Protein AF-A0A2N2CJH0-F1 (afdb_monomer_lite)

Radius of gyration: 16.58 Å; chains: 1; bounding box: 39×33×39 Å

Sequence (88 aa):
KAEPLNRAEDEIAGYREVLNIIHESYDYIRLNSNIILQLHRDLYSYHPTSNGGKYKNQDNVIEEIDTQGIRSIRFKPLSAFETFRDVS

Secondary structure (DSSP, 8-state):
-PPP-SHHHHHHHHHHHHHHHHHHHGGG----HHHHHHHHHHHTTTSSSTTTTS--SS---EEEE-TT--EEEEE-PPPHHHHHHHH-

Foldseek 3Di:
DDQADDPVSLQVVLVVVLVCCCVVQVVPDDDALQSVQVSQQSSCVSPPDRCGSDQDPAWDFDWDQDPVRDIDTPDGDDGSVVVVVVRD

pLDDT: mean 88.73, std 8.39, range [57.69, 97.25]

Structure (mmCIF, N/CA/C/O backbone):
dat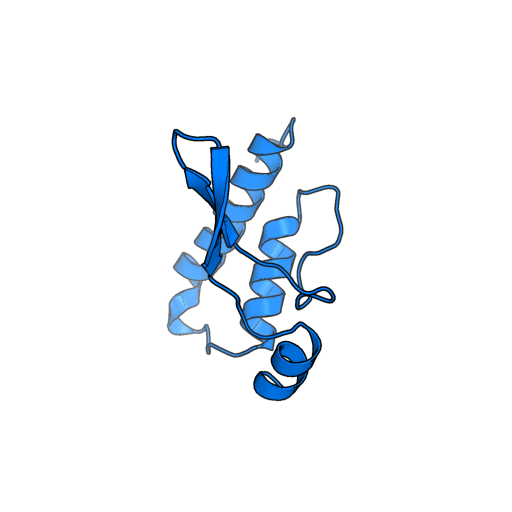a_AF-A0A2N2CJH0-F1
#
_entry.id   AF-A0A2N2CJH0-F1
#
loop_
_atom_site.group_PDB
_atom_site.id
_atom_site.type_symbol
_atom_site.label_atom_id
_atom_site.label_alt_id
_atom_site.label_comp_id
_atom_site.label_asym_id
_atom_site.label_entity_id
_atom_site.label_seq_id
_atom_site.pdbx_PDB_ins_code
_atom_site.Cartn_x
_atom_site.Cartn_y
_atom_site.Cartn_z
_atom_site.occupancy
_atom_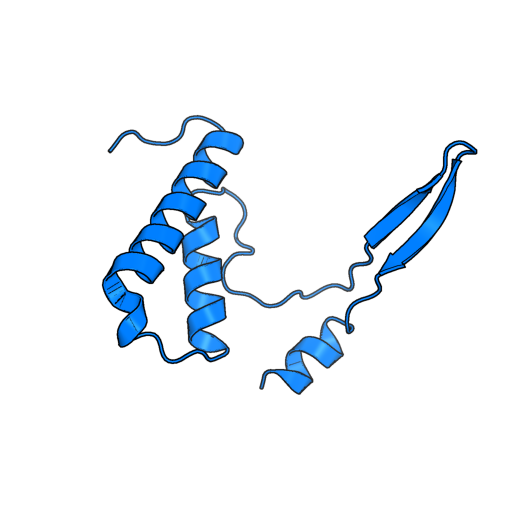site.B_iso_or_equiv
_atom_site.auth_seq_id
_atom_site.auth_comp_id
_atom_site.auth_asym_id
_atom_site.auth_atom_id
_atom_site.pdbx_PDB_model_num
ATOM 1 N N . LYS A 1 1 ? -1.163 17.286 -18.137 1.00 57.69 1 LYS A N 1
ATOM 2 C CA . LYS A 1 1 ? -1.569 16.668 -16.847 1.00 57.69 1 LYS A CA 1
ATOM 3 C C . LYS A 1 1 ? -2.094 17.809 -15.973 1.00 57.69 1 LYS A C 1
ATOM 5 O O . LYS A 1 1 ? -1.433 18.835 -15.963 1.00 57.69 1 LYS A O 1
ATOM 10 N N . ALA A 1 2 ? -3.271 17.680 -15.357 1.00 69.25 2 ALA A N 1
ATOM 11 C CA . ALA A 1 2 ? -3.741 18.628 -14.339 1.00 69.25 2 ALA A CA 1
ATOM 12 C C . ALA A 1 2 ? -3.193 18.194 -12.970 1.00 69.25 2 ALA A C 1
ATOM 14 O O . ALA A 1 2 ? -3.070 16.986 -12.742 1.00 69.25 2 ALA A O 1
ATOM 15 N N . GLU A 1 3 ? -2.821 19.147 -12.118 1.00 72.00 3 GLU A N 1
ATOM 16 C CA . GLU A 1 3 ? -2.407 18.869 -10.738 1.00 72.00 3 GLU A CA 1
ATOM 17 C C . GLU A 1 3 ? -3.643 18.662 -9.845 1.00 72.00 3 GLU A C 1
ATOM 19 O O . GLU A 1 3 ? -4.636 19.367 -10.041 1.00 72.00 3 GLU A O 1
ATOM 24 N N . PRO A 1 4 ? -3.617 17.690 -8.916 1.00 76.31 4 PRO A N 1
ATOM 25 C CA . PRO A 1 4 ? -4.733 17.433 -8.010 1.00 76.31 4 PRO A CA 1
ATOM 26 C C . PRO A 1 4 ? -4.939 18.579 -7.004 1.00 76.31 4 PRO A C 1
ATOM 28 O O . PRO A 1 4 ? -3.985 19.175 -6.508 1.00 76.31 4 PRO A O 1
ATOM 31 N N . LEU A 1 5 ? -6.203 18.910 -6.726 1.00 79.19 5 LEU A N 1
ATOM 32 C CA . LEU A 1 5 ? -6.616 20.076 -5.931 1.00 79.19 5 LEU A CA 1
ATOM 33 C C . LEU A 1 5 ? -7.067 19.718 -4.507 1.00 79.19 5 LEU A C 1
ATOM 35 O O . LEU A 1 5 ? -7.246 20.601 -3.667 1.00 79.19 5 LEU A O 1
ATOM 39 N N . ASN A 1 6 ? -7.314 18.436 -4.234 1.00 83.62 6 ASN A N 1
ATOM 40 C CA . ASN A 1 6 ? -7.780 17.943 -2.942 1.00 83.62 6 ASN A CA 1
ATOM 41 C C . ASN A 1 6 ? -7.327 16.494 -2.707 1.00 83.62 6 ASN A C 1
ATOM 43 O O . ASN A 1 6 ? -6.938 15.796 -3.636 1.00 83.62 6 ASN A O 1
ATOM 47 N N . ARG A 1 7 ? -7.464 16.015 -1.464 1.00 82.88 7 ARG A N 1
ATOM 48 C CA . ARG A 1 7 ? -7.029 14.667 -1.062 1.00 82.88 7 ARG A CA 1
ATOM 49 C C . ARG A 1 7 ? -7.613 13.543 -1.930 1.00 82.88 7 ARG A C 1
ATOM 51 O O . ARG A 1 7 ? -6.924 12.562 -2.183 1.00 82.88 7 ARG A O 1
ATOM 58 N N . ALA A 1 8 ? -8.873 13.657 -2.354 1.00 86.94 8 ALA A N 1
ATOM 59 C CA . ALA A 1 8 ? -9.489 12.639 -3.202 1.00 86.94 8 ALA A CA 1
ATOM 60 C C . ALA A 1 8 ? -8.871 12.648 -4.609 1.00 86.94 8 ALA A C 1
ATOM 62 O O . ALA A 1 8 ? -8.625 11.594 -5.187 1.00 86.94 8 ALA A O 1
ATOM 63 N N . GLU A 1 9 ? -8.566 13.830 -5.144 1.00 88.44 9 GLU A N 1
ATOM 64 C CA . GLU A 1 9 ? -7.838 13.965 -6.405 1.00 88.44 9 GLU A CA 1
ATOM 65 C C . GLU A 1 9 ? -6.384 13.482 -6.298 1.00 88.44 9 GLU A C 1
ATOM 67 O O . GLU A 1 9 ? -5.912 12.839 -7.235 1.00 88.44 9 GLU A O 1
ATOM 72 N N . ASP A 1 10 ? -5.700 13.709 -5.169 1.00 88.56 10 ASP A N 1
ATOM 73 C CA . ASP A 1 10 ? -4.352 13.174 -4.906 1.00 88.56 10 ASP A CA 1
ATOM 74 C C . ASP A 1 10 ? -4.359 11.643 -4.956 1.00 88.56 10 ASP A C 1
ATOM 76 O O . ASP A 1 10 ? -3.514 11.018 -5.601 1.00 88.56 10 ASP A O 1
ATOM 80 N N . GLU A 1 11 ? -5.352 11.040 -4.299 1.00 87.94 11 GLU A N 1
ATOM 81 C CA . GLU A 1 11 ? -5.551 9.597 -4.272 1.00 87.94 11 GLU A CA 1
ATOM 82 C C . GLU A 1 11 ? -5.805 9.058 -5.689 1.00 87.94 11 GLU A C 1
ATOM 84 O O . GLU A 1 11 ? -5.095 8.161 -6.146 1.00 87.94 11 GLU A O 1
ATOM 89 N N . ILE A 1 12 ? -6.737 9.657 -6.438 1.00 91.69 12 ILE A N 1
ATOM 90 C CA . ILE A 1 12 ? -7.023 9.272 -7.830 1.00 91.69 12 ILE A CA 1
ATOM 91 C C . ILE A 1 12 ? -5.775 9.410 -8.716 1.00 91.69 12 ILE A C 1
ATOM 93 O O . ILE A 1 12 ? -5.504 8.535 -9.545 1.00 91.69 12 ILE A O 1
ATOM 97 N N . ALA A 1 13 ? -5.003 10.489 -8.557 1.00 92.25 13 ALA A N 1
ATOM 98 C CA . ALA A 1 13 ? -3.790 10.725 -9.331 1.00 92.25 13 ALA A CA 1
ATOM 99 C C . ALA A 1 13 ? -2.724 9.653 -9.064 1.00 92.25 13 ALA A C 1
ATOM 101 O O . ALA A 1 13 ? -2.150 9.134 -10.026 1.00 92.25 13 ALA A O 1
ATOM 102 N N . GLY A 1 14 ? -2.512 9.289 -7.795 1.00 93.00 14 GLY A N 1
ATOM 103 C CA . GLY A 1 14 ? -1.584 8.234 -7.386 1.00 93.00 14 GLY A CA 1
ATOM 104 C C . GLY A 1 14 ? -1.999 6.851 -7.888 1.00 93.00 14 GLY A C 1
ATOM 105 O O . GLY A 1 14 ? -1.188 6.144 -8.489 1.00 93.00 14 GLY A O 1
ATOM 106 N N . TYR A 1 15 ? -3.278 6.484 -7.732 1.00 94.44 15 TYR A N 1
ATOM 107 C CA . TYR A 1 15 ? -3.799 5.213 -8.253 1.00 94.44 15 TYR A CA 1
ATOM 108 C C . TYR A 1 15 ? -3.619 5.104 -9.763 1.00 94.44 15 TYR A C 1
ATOM 110 O O . TYR A 1 15 ? -3.155 4.077 -10.256 1.00 94.44 15 TYR A O 1
ATOM 118 N N . ARG A 1 16 ? -3.959 6.162 -10.507 1.00 95.00 16 ARG A N 1
ATOM 119 C CA . ARG A 1 16 ? -3.804 6.179 -11.963 1.00 95.00 16 ARG A CA 1
ATOM 120 C C . ARG A 1 16 ? -2.348 5.968 -12.382 1.00 95.00 16 ARG A C 1
ATOM 122 O O . ARG A 1 16 ? -2.104 5.226 -13.325 1.00 95.00 16 ARG A O 1
ATOM 129 N N . GLU A 1 17 ? -1.396 6.608 -11.707 1.00 94.25 17 GLU A N 1
ATOM 130 C CA . GLU A 1 17 ? 0.027 6.475 -12.038 1.00 94.25 17 GLU A CA 1
ATOM 131 C C . GLU A 1 17 ? 0.520 5.036 -11.834 1.00 94.25 17 GLU A C 1
ATOM 133 O O . GLU A 1 17 ? 1.095 4.442 -12.744 1.00 94.25 17 GLU A O 1
ATOM 138 N N . VAL A 1 18 ? 0.224 4.439 -10.677 1.00 95.94 18 VAL A N 1
ATOM 139 C CA . VAL A 1 18 ? 0.615 3.054 -10.370 1.00 95.94 18 VAL A CA 1
ATOM 140 C C . VAL A 1 18 ? -0.043 2.058 -11.320 1.00 95.94 18 VAL A C 1
ATOM 142 O O . VAL A 1 18 ? 0.618 1.133 -11.794 1.00 95.94 18 VAL A O 1
ATOM 145 N N . LEU A 1 19 ? -1.326 2.246 -11.637 1.00 97.06 19 LEU A N 1
ATOM 146 C CA . LEU A 1 19 ? -2.028 1.391 -12.594 1.00 97.06 19 LEU A CA 1
ATOM 147 C C . LEU A 1 19 ? -1.431 1.494 -13.999 1.00 97.06 19 LEU A C 1
ATOM 149 O O . LEU A 1 19 ? -1.299 0.463 -14.655 1.00 97.06 19 LEU A O 1
ATOM 153 N N . ASN A 1 20 ? -1.019 2.685 -14.441 1.00 97.00 20 ASN A N 1
ATOM 154 C CA . ASN A 1 20 ? -0.322 2.846 -15.716 1.00 97.00 20 ASN A CA 1
ATOM 155 C C . ASN A 1 20 ? 1.019 2.099 -15.716 1.00 97.00 20 ASN A C 1
ATOM 157 O O . ASN A 1 20 ? 1.277 1.342 -16.645 1.00 97.00 20 ASN A O 1
ATOM 161 N N . ILE A 1 21 ? 1.827 2.228 -14.655 1.00 95.19 21 ILE A N 1
ATOM 162 C CA . ILE A 1 21 ? 3.104 1.501 -14.523 1.00 95.19 21 ILE A CA 1
ATOM 163 C C . ILE A 1 21 ? 2.878 -0.010 -14.632 1.00 95.19 21 ILE A C 1
ATOM 165 O O . ILE A 1 21 ? 3.570 -0.693 -15.389 1.00 95.19 21 ILE A O 1
ATOM 169 N N . ILE A 1 22 ? 1.897 -0.535 -13.891 1.00 96.25 22 ILE A N 1
ATOM 170 C CA . ILE A 1 22 ? 1.556 -1.957 -13.934 1.00 96.25 22 ILE A CA 1
ATOM 171 C C . ILE A 1 22 ? 1.116 -2.340 -15.346 1.00 96.25 22 ILE A C 1
ATOM 173 O O . ILE A 1 22 ? 1.629 -3.306 -15.893 1.00 96.25 22 ILE A O 1
ATOM 177 N N . HIS A 1 23 ? 0.205 -1.586 -15.958 1.00 97.25 23 HIS A N 1
ATOM 178 C CA . HIS A 1 23 ? -0.345 -1.923 -17.268 1.00 97.25 23 HIS A CA 1
ATOM 179 C C . HIS A 1 23 ? 0.694 -1.866 -18.396 1.00 97.25 23 HIS A C 1
ATOM 181 O O . HIS A 1 23 ? 0.676 -2.712 -19.283 1.00 97.25 23 HIS A O 1
ATOM 187 N N . GLU A 1 24 ? 1.616 -0.906 -18.358 1.00 96.38 24 GLU A N 1
ATOM 188 C CA . GLU A 1 24 ? 2.645 -0.730 -19.389 1.00 96.38 24 GLU A CA 1
ATOM 189 C C . GLU A 1 24 ? 3.821 -1.701 -19.227 1.00 96.38 24 GLU A C 1
ATOM 191 O O . GLU A 1 24 ? 4.482 -2.035 -20.208 1.00 96.38 24 GLU A O 1
ATOM 196 N N . SER A 1 25 ? 4.105 -2.145 -17.998 1.00 94.88 25 SER A N 1
ATOM 197 C CA . SER A 1 25 ? 5.327 -2.895 -17.678 1.00 94.88 25 SER A CA 1
ATOM 198 C C . SER A 1 25 ? 5.088 -4.269 -17.045 1.00 94.88 25 SER A C 1
ATOM 200 O O . SER A 1 25 ? 6.058 -4.871 -16.586 1.00 94.88 25 SER A O 1
ATOM 202 N N . TYR A 1 26 ? 3.852 -4.790 -17.002 1.00 94.31 26 TYR A N 1
ATOM 203 C CA . TYR A 1 26 ? 3.522 -6.025 -16.262 1.00 94.31 26 TYR A CA 1
ATOM 204 C C . TYR A 1 26 ? 4.425 -7.216 -16.617 1.00 94.31 26 TYR A C 1
ATOM 206 O O . TYR A 1 26 ? 4.839 -7.938 -15.712 1.00 94.31 26 TYR A O 1
ATOM 214 N N . ASP A 1 27 ? 4.801 -7.378 -17.889 1.00 95.69 27 ASP A N 1
ATOM 215 C CA . ASP A 1 27 ? 5.692 -8.454 -18.355 1.00 95.69 27 ASP A CA 1
ATOM 216 C C . ASP A 1 27 ? 7.093 -8.408 -17.711 1.00 95.69 27 ASP A C 1
ATOM 218 O O . ASP A 1 27 ? 7.789 -9.422 -17.624 1.00 95.69 27 ASP A O 1
ATOM 222 N N . TYR A 1 28 ? 7.515 -7.238 -17.226 1.00 93.38 28 TYR A N 1
ATOM 223 C CA . TYR A 1 28 ? 8.830 -6.998 -16.627 1.00 93.38 28 TYR A CA 1
ATOM 224 C C . TYR A 1 28 ? 8.783 -6.874 -15.098 1.00 93.38 28 TYR A C 1
ATOM 226 O O . TYR A 1 28 ? 9.829 -6.852 -14.440 1.00 93.38 28 TYR A O 1
ATOM 234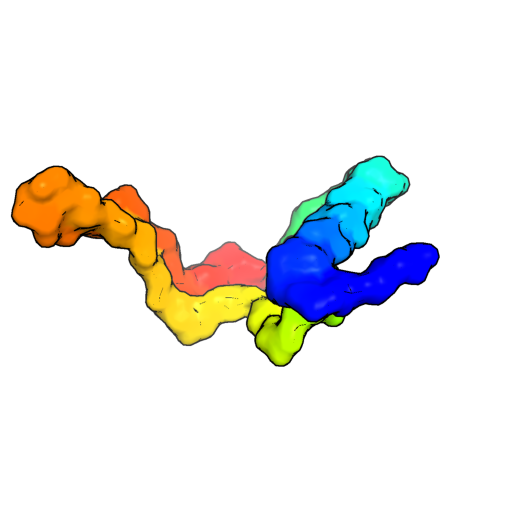 N N . ILE A 1 29 ? 7.587 -6.820 -14.506 1.00 92.19 29 ILE A N 1
ATOM 235 C CA . ILE A 1 29 ? 7.399 -6.697 -13.061 1.00 92.19 29 ILE A CA 1
ATOM 236 C C . ILE A 1 29 ? 7.584 -8.072 -12.412 1.00 92.19 29 ILE A C 1
ATOM 238 O O . ILE A 1 29 ? 6.672 -8.893 -12.323 1.00 92.19 29 ILE A O 1
ATOM 242 N N . ARG A 1 30 ? 8.787 -8.323 -11.887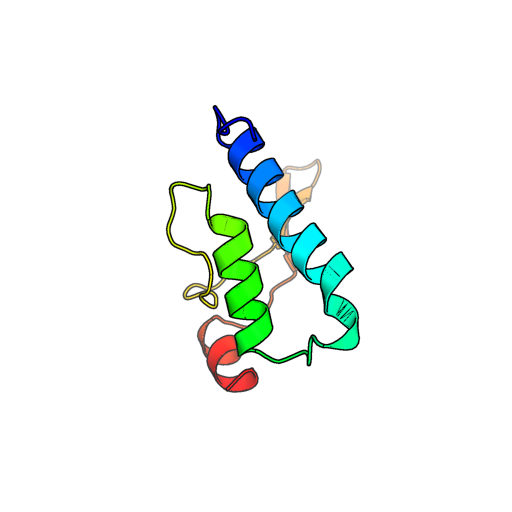 1.00 93.69 30 ARG A N 1
ATOM 243 C CA . ARG A 1 30 ? 9.033 -9.471 -11.004 1.00 93.69 30 ARG A CA 1
ATOM 244 C C . ARG A 1 30 ? 8.555 -9.145 -9.597 1.00 93.69 30 ARG A C 1
ATOM 246 O O . ARG A 1 30 ? 9.242 -8.428 -8.869 1.00 93.69 30 ARG A O 1
ATOM 253 N N . LEU A 1 31 ? 7.397 -9.680 -9.216 1.00 91.25 31 LEU A N 1
ATOM 254 C CA . LEU A 1 31 ? 6.807 -9.444 -7.899 1.00 91.25 31 LEU A CA 1
ATOM 255 C C . LEU A 1 31 ? 7.771 -9.837 -6.774 1.00 91.25 31 LEU A C 1
ATOM 257 O O . LEU A 1 31 ? 8.188 -10.986 -6.652 1.00 91.25 31 LEU A O 1
ATOM 261 N N . ASN A 1 32 ? 8.121 -8.845 -5.961 1.00 93.94 32 ASN A N 1
ATOM 262 C CA . ASN A 1 32 ? 8.882 -8.985 -4.728 1.00 93.94 32 ASN A CA 1
ATOM 263 C C . ASN A 1 32 ? 8.582 -7.794 -3.805 1.00 93.94 32 ASN A C 1
ATOM 265 O O . ASN A 1 32 ? 8.023 -6.783 -4.241 1.00 93.94 32 ASN A O 1
ATOM 269 N N . SER A 1 33 ? 9.000 -7.907 -2.546 1.00 93.00 33 SER A N 1
ATOM 270 C CA . SER A 1 33 ? 8.845 -6.886 -1.506 1.00 93.00 33 SER A CA 1
ATOM 271 C C . SER A 1 33 ? 9.253 -5.477 -1.957 1.00 93.00 33 SER A C 1
ATOM 273 O O . SER A 1 33 ? 8.496 -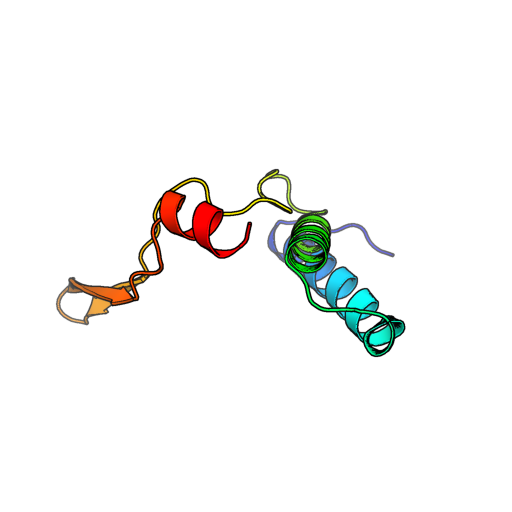4.527 -1.774 1.00 93.00 33 SER A O 1
ATOM 275 N N . ASN A 1 34 ? 10.411 -5.325 -2.607 1.00 93.50 34 ASN A N 1
ATOM 276 C CA . ASN A 1 34 ? 10.923 -4.012 -3.012 1.00 93.50 34 ASN A CA 1
ATOM 277 C C . ASN A 1 34 ? 10.055 -3.360 -4.089 1.00 93.50 34 ASN A C 1
ATOM 279 O O . ASN A 1 34 ? 9.797 -2.161 -4.024 1.00 93.50 34 ASN A O 1
ATOM 283 N N . ILE A 1 35 ? 9.573 -4.150 -5.049 1.00 94.81 35 ILE A N 1
ATOM 284 C CA . ILE A 1 35 ? 8.663 -3.666 -6.090 1.00 94.81 35 ILE A CA 1
ATOM 285 C C . ILE A 1 35 ? 7.325 -3.241 -5.483 1.00 94.81 35 ILE A C 1
ATOM 287 O O . ILE A 1 35 ? 6.814 -2.177 -5.819 1.00 94.81 35 ILE A O 1
ATOM 291 N N . ILE A 1 36 ? 6.783 -4.017 -4.543 1.00 94.38 36 ILE A N 1
ATOM 292 C CA . ILE A 1 36 ? 5.534 -3.664 -3.854 1.00 94.38 36 ILE A CA 1
ATOM 293 C C . ILE A 1 36 ? 5.707 -2.356 -3.071 1.00 94.38 36 ILE A C 1
ATOM 295 O O . ILE A 1 36 ? 4.857 -1.472 -3.159 1.00 94.38 36 ILE A O 1
ATOM 299 N N . LEU A 1 37 ? 6.823 -2.188 -2.353 1.00 94.69 37 LEU A N 1
ATOM 300 C CA . LEU A 1 37 ? 7.126 -0.942 -1.646 1.00 94.69 37 LEU A CA 1
ATOM 301 C C . LEU A 1 37 ? 7.335 0.234 -2.610 1.00 94.69 37 LEU A C 1
ATOM 303 O O . LEU A 1 37 ? 6.883 1.339 -2.327 1.00 94.69 37 LEU A O 1
ATOM 307 N N . GLN A 1 38 ? 7.967 0.021 -3.762 1.00 94.69 38 GLN A N 1
ATOM 308 C CA . GLN A 1 38 ? 8.101 1.055 -4.785 1.00 94.69 38 GLN A CA 1
ATOM 309 C C . GLN A 1 38 ? 6.733 1.513 -5.303 1.00 94.69 38 GLN A C 1
ATOM 311 O O . GLN A 1 38 ? 6.439 2.703 -5.238 1.00 94.69 38 GLN A O 1
ATOM 316 N N . LEU A 1 39 ? 5.872 0.584 -5.721 1.00 95.31 39 LEU A N 1
ATOM 317 C CA . LEU A 1 39 ? 4.521 0.916 -6.180 1.00 95.31 39 LEU A CA 1
ATOM 318 C C . LEU A 1 39 ? 3.707 1.589 -5.068 1.00 95.31 39 LEU A C 1
ATOM 320 O O . LEU A 1 39 ? 2.989 2.547 -5.321 1.00 95.31 39 LEU A O 1
ATOM 324 N N . HIS A 1 40 ? 3.863 1.151 -3.816 1.00 94.94 40 HIS A N 1
ATOM 325 C CA . HIS A 1 40 ? 3.223 1.787 -2.665 1.00 94.94 40 HIS A CA 1
ATOM 326 C C . HIS A 1 40 ? 3.743 3.210 -2.404 1.00 94.94 40 HIS A C 1
ATOM 328 O O . HIS A 1 40 ? 2.988 4.070 -1.968 1.00 94.94 40 HIS A O 1
ATOM 334 N N . ARG A 1 41 ? 5.026 3.493 -2.645 1.00 93.38 41 ARG A N 1
ATOM 335 C CA . ARG A 1 41 ? 5.565 4.860 -2.568 1.00 93.38 41 ARG A CA 1
ATOM 336 C C . ARG A 1 41 ? 4.957 5.735 -3.653 1.00 93.38 41 ARG A C 1
ATOM 338 O O . ARG A 1 41 ? 4.511 6.839 -3.358 1.00 93.38 41 ARG A O 1
ATOM 345 N N . ASP A 1 42 ? 4.936 5.223 -4.875 1.00 93.31 42 ASP A N 1
ATOM 346 C CA . ASP A 1 42 ? 4.462 5.952 -6.044 1.00 93.31 42 ASP A CA 1
ATOM 347 C C . ASP A 1 42 ? 2.935 6.184 -5.952 1.00 93.31 42 ASP A C 1
ATOM 349 O O . ASP A 1 42 ? 2.453 7.252 -6.312 1.00 93.31 42 ASP A O 1
ATOM 353 N N . LEU A 1 43 ? 2.184 5.272 -5.318 1.00 93.38 43 LEU A N 1
ATOM 354 C CA . LEU A 1 43 ? 0.760 5.446 -4.990 1.00 93.38 43 LEU A CA 1
ATOM 355 C C . LEU A 1 43 ? 0.495 6.679 -4.110 1.00 93.38 43 LEU A C 1
ATOM 357 O O . LEU A 1 43 ? -0.533 7.334 -4.246 1.00 93.38 43 LEU A O 1
ATOM 361 N N . TYR A 1 44 ? 1.418 6.994 -3.201 1.00 91.69 44 TYR A N 1
ATOM 362 C CA . TYR A 1 44 ? 1.306 8.110 -2.259 1.00 91.69 44 TYR A CA 1
ATOM 363 C C . TYR A 1 44 ? 2.015 9.379 -2.749 1.00 91.69 44 TYR A C 1
ATOM 365 O O . TYR A 1 44 ? 2.085 10.346 -1.995 1.00 91.69 44 TYR A O 1
ATOM 373 N N . SER A 1 45 ? 2.532 9.418 -3.984 1.00 89.38 45 SER A N 1
ATOM 374 C CA . SER A 1 45 ? 3.385 10.518 -4.464 1.00 89.38 45 SER A CA 1
ATOM 375 C C . SER A 1 45 ? 2.716 11.894 -4.430 1.00 89.38 45 SER A C 1
ATOM 377 O O . SER A 1 45 ? 3.408 12.904 -4.349 1.00 89.38 45 SER A O 1
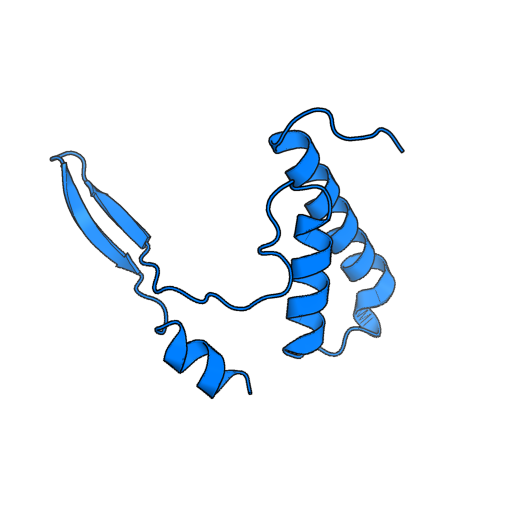ATOM 379 N N . TYR A 1 46 ? 1.383 11.928 -4.497 1.00 86.38 46 TYR A N 1
ATOM 380 C CA . TYR A 1 46 ? 0.576 13.148 -4.446 1.00 86.38 46 TYR A CA 1
ATOM 381 C C . TYR A 1 46 ? -0.019 13.416 -3.057 1.00 86.38 46 TYR A C 1
ATOM 383 O O . TYR A 1 46 ? -0.486 14.516 -2.796 1.00 86.38 46 TYR A O 1
ATOM 391 N N . HIS A 1 47 ? 0.015 12.445 -2.138 1.00 82.12 47 HIS A N 1
ATOM 392 C CA . HIS A 1 47 ? -0.571 12.617 -0.813 1.00 82.12 47 HIS A CA 1
ATOM 393 C C . HIS A 1 47 ? 0.432 13.328 0.119 1.00 82.12 47 HIS A C 1
ATOM 395 O O . HIS A 1 47 ? 1.567 12.873 0.262 1.00 82.12 47 HIS A O 1
ATOM 401 N N . PRO A 1 48 ? 0.028 14.371 0.872 1.00 69.25 48 PRO A N 1
ATOM 402 C CA . PRO A 1 48 ? 0.926 15.115 1.770 1.00 69.25 48 PRO A CA 1
ATOM 403 C C . PRO A 1 48 ? 1.517 14.318 2.956 1.00 69.25 48 PRO A C 1
ATOM 405 O O . PRO A 1 48 ? 2.310 14.860 3.722 1.00 69.25 48 PRO A O 1
ATOM 408 N N . THR A 1 49 ? 1.155 13.042 3.145 1.00 67.88 49 THR A N 1
ATOM 409 C CA . THR A 1 49 ? 1.632 12.200 4.259 1.00 67.88 49 THR A CA 1
ATOM 410 C C . THR A 1 49 ? 2.576 11.101 3.764 1.00 67.88 49 THR A C 1
ATOM 412 O O . THR A 1 49 ? 2.207 10.300 2.910 1.00 67.88 49 THR A O 1
ATOM 415 N N . SER A 1 50 ? 3.777 11.014 4.347 1.00 64.69 50 SER A N 1
ATOM 416 C CA . SER A 1 50 ? 4.946 10.267 3.839 1.00 64.69 50 SER A CA 1
ATOM 417 C C . SER A 1 50 ? 5.000 8.760 4.160 1.00 64.69 50 SER A C 1
ATOM 419 O O . SER A 1 50 ? 6.084 8.172 4.251 1.00 64.69 50 SER A O 1
ATOM 421 N N . ASN A 1 51 ? 3.846 8.112 4.342 1.00 80.44 51 ASN A N 1
ATOM 422 C CA . ASN A 1 51 ? 3.793 6.687 4.702 1.00 80.44 51 ASN A CA 1
ATOM 423 C C . ASN A 1 51 ? 3.963 5.739 3.498 1.00 80.44 51 ASN A C 1
ATOM 425 O O . ASN A 1 51 ? 4.108 4.530 3.686 1.00 80.44 51 ASN A O 1
ATOM 429 N N . GLY A 1 52 ? 3.991 6.277 2.276 1.00 87.69 52 GLY A N 1
ATOM 430 C CA . GLY A 1 52 ? 4.287 5.522 1.063 1.00 87.69 52 GLY A CA 1
ATOM 431 C C . GLY A 1 52 ? 5.642 4.809 1.127 1.00 87.69 52 GLY A C 1
ATOM 432 O O . GLY A 1 52 ? 6.629 5.329 1.649 1.00 87.69 52 GLY A O 1
ATOM 433 N N . GLY A 1 53 ? 5.688 3.596 0.583 1.00 91.44 53 GLY A N 1
ATOM 434 C CA . GLY A 1 53 ? 6.908 2.793 0.463 1.00 91.44 53 GLY A CA 1
ATOM 435 C C . GLY A 1 53 ? 7.478 2.206 1.745 1.00 91.44 53 GLY A C 1
ATOM 436 O O . GLY A 1 53 ? 8.636 1.792 1.757 1.00 91.44 53 GLY A O 1
ATOM 437 N N . LYS A 1 54 ? 6.686 2.139 2.817 1.00 91.12 54 LYS A N 1
ATOM 438 C CA . LYS A 1 54 ? 7.078 1.496 4.073 1.00 91.12 54 LYS A CA 1
ATOM 439 C C . LYS A 1 54 ? 6.049 0.452 4.479 1.00 91.12 54 LYS A C 1
ATOM 441 O O . LYS A 1 54 ? 4.854 0.632 4.248 1.00 91.12 54 LYS A O 1
ATOM 446 N N . TYR A 1 55 ? 6.515 -0.616 5.120 1.00 90.12 55 TYR A N 1
ATOM 447 C CA . TYR A 1 55 ? 5.624 -1.499 5.861 1.00 90.12 55 TYR A CA 1
ATOM 448 C C . TYR A 1 55 ? 5.032 -0.768 7.061 1.00 90.12 55 TYR A C 1
ATOM 450 O O . TYR A 1 55 ? 5.592 0.210 7.564 1.00 90.12 55 TYR A O 1
ATOM 458 N N . LYS A 1 56 ? 3.894 -1.273 7.532 1.00 86.81 56 LYS A N 1
ATOM 459 C CA . LYS A 1 56 ? 3.275 -0.770 8.753 1.00 86.81 56 LYS A CA 1
ATOM 460 C C . LYS A 1 56 ? 4.249 -0.882 9.927 1.00 86.81 56 LYS A C 1
ATOM 462 O O . LYS A 1 56 ? 4.893 -1.909 10.119 1.00 86.81 56 LYS A O 1
ATOM 467 N N . ASN A 1 57 ? 4.330 0.186 10.710 1.00 86.19 57 ASN A N 1
ATOM 468 C CA . ASN A 1 57 ? 5.132 0.262 11.931 1.00 86.19 57 ASN A CA 1
ATOM 469 C C . ASN A 1 57 ? 4.278 0.160 13.205 1.00 86.19 57 ASN A C 1
ATOM 471 O O . ASN A 1 57 ? 4.807 0.236 14.309 1.00 86.19 57 ASN A O 1
ATOM 475 N N . GLN A 1 58 ? 2.965 0.017 13.042 1.00 86.38 58 GLN A N 1
ATOM 476 C CA . GLN A 1 58 ? 1.987 -0.124 14.107 1.00 86.38 58 GLN A CA 1
ATOM 477 C C . GLN A 1 58 ? 1.012 -1.239 13.742 1.00 86.38 58 GLN A C 1
ATOM 479 O O . GLN A 1 58 ? 0.737 -1.484 12.561 1.00 86.38 58 GLN A O 1
ATOM 484 N N . ASP A 1 59 ? 0.492 -1.903 14.766 1.00 89.62 59 ASP A N 1
ATOM 485 C CA . ASP A 1 59 ? -0.560 -2.893 14.603 1.00 89.62 59 ASP A CA 1
ATOM 486 C C . ASP A 1 59 ? -1.863 -2.199 14.209 1.00 89.62 59 ASP A C 1
ATOM 488 O O . ASP A 1 59 ? -2.200 -1.120 14.697 1.00 89.62 59 ASP A O 1
ATOM 492 N N . ASN A 1 60 ? -2.607 -2.831 13.312 1.00 86.00 60 ASN A N 1
ATOM 493 C CA . ASN A 1 60 ? -3.910 -2.368 12.871 1.00 86.00 60 ASN A CA 1
ATOM 494 C C . ASN A 1 60 ? -4.904 -3.527 12.903 1.00 86.00 60 ASN A C 1
ATOM 496 O O . ASN A 1 60 ? -4.530 -4.671 12.671 1.00 86.00 60 ASN A O 1
ATOM 500 N N . VAL A 1 61 ? -6.168 -3.227 13.190 1.00 92.12 61 VAL A N 1
ATOM 501 C CA . VAL A 1 61 ? -7.284 -4.178 13.146 1.00 92.12 61 VAL A CA 1
ATOM 502 C C . VAL A 1 61 ? -8.401 -3.590 12.299 1.00 92.12 61 VAL A C 1
ATOM 504 O O . VAL A 1 61 ? -8.578 -2.374 12.257 1.00 92.12 61 VAL A O 1
ATOM 507 N N . ILE A 1 62 ? -9.143 -4.452 11.611 1.00 90.81 62 ILE A N 1
ATOM 508 C CA . ILE A 1 62 ? -10.400 -4.067 10.974 1.00 90.81 62 ILE A CA 1
ATOM 509 C C . ILE A 1 62 ? -11.505 -4.432 11.958 1.00 90.81 62 ILE A C 1
ATOM 511 O O . ILE A 1 62 ? -11.772 -5.615 12.190 1.00 90.81 62 ILE A O 1
ATOM 515 N N . GLU A 1 63 ? -12.106 -3.411 12.559 1.00 94.56 63 GLU A N 1
ATOM 516 C CA . GLU A 1 63 ? -13.241 -3.543 13.469 1.00 94.56 63 GLU A CA 1
ATOM 517 C C . GLU A 1 63 ? -14.557 -3.351 12.712 1.00 94.56 63 GLU A C 1
ATOM 519 O O . GLU A 1 63 ? -14.654 -2.556 11.777 1.00 94.56 63 GLU A O 1
ATOM 524 N N . GLU A 1 64 ? -15.578 -4.083 13.136 1.00 94.62 64 GLU A N 1
ATOM 525 C CA . GLU A 1 64 ? -16.958 -3.924 12.702 1.00 94.62 64 GLU A CA 1
ATOM 526 C C . GLU A 1 64 ? -17.804 -3.475 13.893 1.00 94.62 64 GLU A C 1
ATOM 528 O O . GLU A 1 64 ? -17.596 -3.925 15.023 1.00 94.62 64 GLU A O 1
ATOM 533 N N . ILE A 1 65 ? -18.747 -2.572 13.630 1.00 94.94 65 ILE A N 1
ATOM 534 C CA . ILE A 1 65 ? -19.754 -2.131 14.593 1.00 94.94 65 ILE A CA 1
ATOM 535 C C . ILE A 1 65 ? -21.101 -2.594 14.056 1.00 94.94 65 ILE A C 1
ATOM 537 O O . ILE A 1 65 ? -21.483 -2.209 12.950 1.00 94.94 65 ILE A O 1
ATOM 541 N N . ASP A 1 66 ? -21.802 -3.431 14.814 1.00 92.06 66 ASP A N 1
ATOM 542 C CA . ASP A 1 66 ? -23.125 -3.901 14.417 1.00 92.06 66 ASP A CA 1
ATOM 543 C C . ASP A 1 66 ? -24.217 -2.836 14.640 1.00 92.06 66 ASP A C 1
ATOM 545 O O . ASP A 1 66 ? -23.990 -1.747 15.174 1.00 92.06 66 ASP A O 1
ATOM 549 N N . THR A 1 67 ? -25.448 -3.162 14.241 1.00 94.12 67 THR A N 1
ATOM 550 C CA . THR A 1 67 ? -26.615 -2.273 14.415 1.00 94.12 67 THR A CA 1
ATOM 551 C C . THR A 1 67 ? -26.955 -1.947 15.874 1.00 94.12 67 THR A C 1
ATOM 553 O O . THR A 1 67 ? -27.684 -0.990 16.118 1.00 94.12 67 THR A O 1
ATOM 556 N N . GLN A 1 68 ? -26.451 -2.727 16.835 1.00 94.62 68 GLN A N 1
ATOM 557 C CA . GLN A 1 68 ? -26.636 -2.523 18.274 1.00 94.62 68 GLN A CA 1
ATOM 558 C C . GLN A 1 68 ? -25.457 -1.759 18.904 1.00 94.62 68 GLN A C 1
ATOM 560 O O . GLN A 1 68 ? -25.454 -1.511 20.109 1.00 94.62 68 GLN A O 1
ATOM 565 N N . GLY A 1 69 ? -24.459 -1.362 18.106 1.00 92.88 69 GLY A N 1
ATOM 566 C CA . GLY A 1 69 ? -23.266 -0.657 18.568 1.00 92.88 69 GLY A CA 1
ATOM 567 C C . GLY A 1 69 ? -22.183 -1.570 19.151 1.00 92.88 69 GLY A C 1
ATOM 568 O O . GLY A 1 69 ? -21.208 -1.065 19.714 1.00 92.88 69 GLY A O 1
ATOM 569 N N . ILE A 1 70 ? -22.321 -2.894 19.032 1.00 94.25 70 ILE A N 1
ATOM 570 C CA . ILE A 1 70 ? -21.333 -3.850 19.535 1.00 94.25 70 ILE A CA 1
ATOM 571 C C . ILE A 1 70 ? -20.148 -3.885 18.574 1.00 94.25 70 ILE A C 1
ATOM 573 O O . ILE A 1 70 ? -20.299 -4.087 17.369 1.00 94.25 70 ILE A O 1
ATOM 577 N N . ARG A 1 71 ? -18.951 -3.694 19.133 1.00 95.50 71 ARG A N 1
ATOM 578 C CA . ARG A 1 71 ? -17.688 -3.772 18.398 1.00 95.50 71 ARG A CA 1
ATOM 579 C C . ARG A 1 71 ? -17.179 -5.202 18.372 1.00 95.50 71 ARG A C 1
ATOM 581 O O . ARG A 1 71 ? -17.115 -5.858 19.411 1.00 95.50 71 ARG A O 1
ATOM 588 N N . SER A 1 72 ? -16.745 -5.654 17.205 1.00 93.75 72 SER A N 1
ATOM 589 C CA . SER A 1 72 ? -16.042 -6.924 17.050 1.00 93.75 72 SER A CA 1
ATOM 590 C C . SER A 1 72 ? -14.873 -6.782 16.077 1.00 93.75 72 SER A C 1
ATOM 592 O O . SER A 1 72 ? -14.891 -5.948 15.172 1.00 93.75 72 SER A O 1
ATOM 594 N N . ILE A 1 73 ? -13.820 -7.578 16.275 1.00 93.62 73 ILE A N 1
ATOM 595 C CA . ILE A 1 73 ? -12.692 -7.621 15.340 1.00 93.62 73 ILE A CA 1
ATOM 596 C C . ILE A 1 73 ? -13.084 -8.534 14.182 1.00 93.62 73 ILE A C 1
ATOM 598 O O . ILE A 1 73 ? -13.210 -9.744 14.361 1.00 93.62 73 ILE A O 1
ATOM 602 N N . ARG A 1 74 ? -13.216 -7.962 12.985 1.00 94.62 74 ARG A N 1
ATOM 603 C CA . ARG A 1 74 ? -13.498 -8.711 11.756 1.00 94.62 74 ARG A CA 1
ATOM 604 C C . ARG A 1 74 ? -12.234 -9.324 11.165 1.00 94.62 74 ARG A C 1
ATOM 606 O O . ARG A 1 74 ? -12.275 -10.415 10.603 1.00 94.62 74 ARG A O 1
ATOM 613 N N . PHE A 1 75 ? -11.108 -8.621 11.283 1.00 92.69 75 PHE A N 1
ATOM 614 C CA . PHE A 1 75 ? -9.817 -9.111 10.814 1.00 92.69 75 PHE A CA 1
ATOM 615 C C . PHE A 1 75 ? -8.660 -8.514 11.617 1.00 92.69 75 PHE A C 1
ATOM 617 O O . PHE A 1 75 ? -8.574 -7.298 11.804 1.00 92.69 75 PHE A O 1
ATOM 624 N N . LYS A 1 76 ? -7.742 -9.383 12.049 1.00 92.31 76 LYS A N 1
ATOM 625 C CA . LYS A 1 76 ? -6.474 -9.009 12.675 1.00 92.31 76 LYS A CA 1
ATOM 626 C C . LYS A 1 76 ? -5.318 -9.495 11.787 1.00 92.31 76 LYS A C 1
ATOM 628 O O . LYS A 1 76 ? -5.061 -10.697 11.766 1.00 92.31 76 LYS A O 1
ATOM 633 N N . PRO A 1 77 ? -4.645 -8.608 11.034 1.00 90.06 77 PRO A N 1
ATOM 634 C CA . PRO A 1 77 ? -3.429 -8.960 10.306 1.00 90.06 77 PRO A CA 1
ATOM 635 C C . PRO A 1 77 ? -2.272 -9.285 11.266 1.00 90.06 77 PRO A C 1
ATOM 637 O O . PRO A 1 77 ? -2.360 -9.016 12.465 1.00 90.06 77 PRO A O 1
ATOM 640 N N . LEU A 1 78 ? -1.160 -9.796 10.717 1.00 89.88 78 LEU A N 1
ATOM 641 C CA . LEU A 1 78 ? 0.114 -9.943 11.439 1.00 89.88 78 LEU A CA 1
ATOM 642 C C . LEU A 1 78 ? 0.492 -8.650 12.162 1.00 89.88 78 LEU A C 1
ATOM 644 O O . LEU A 1 78 ? 0.189 -7.561 11.665 1.00 89.88 78 LEU A O 1
ATOM 648 N N . SER A 1 79 ? 1.191 -8.744 13.289 1.00 91.06 79 SER A N 1
ATOM 649 C CA . SER A 1 79 ? 1.748 -7.542 13.916 1.00 91.06 79 SER A CA 1
ATOM 650 C C . SER A 1 79 ? 2.731 -6.829 12.977 1.00 91.06 79 SER A C 1
ATOM 652 O O . SER A 1 79 ? 3.243 -7.409 12.011 1.00 91.06 79 SER A O 1
ATOM 654 N N . ALA A 1 80 ? 3.020 -5.556 13.237 1.00 87.06 80 ALA A N 1
ATOM 655 C CA . ALA A 1 80 ? 4.048 -4.814 12.508 1.00 87.06 80 ALA A CA 1
ATOM 656 C C . ALA A 1 80 ? 5.417 -5.521 12.576 1.00 87.06 80 ALA A C 1
ATOM 658 O O . ALA A 1 80 ? 6.129 -5.599 11.575 1.00 87.06 80 ALA A O 1
ATOM 659 N N . PHE A 1 81 ? 5.745 -6.102 13.735 1.00 85.69 81 PHE A N 1
ATOM 660 C CA . PHE A 1 81 ? 6.977 -6.862 13.947 1.00 85.69 81 PHE A CA 1
ATOM 661 C C . PHE A 1 81 ? 7.031 -8.141 13.101 1.00 85.69 81 PHE A C 1
ATOM 663 O O . PHE A 1 81 ? 8.010 -8.376 12.394 1.00 85.69 81 PHE A O 1
ATOM 670 N N . GLU A 1 82 ? 5.969 -8.950 13.134 1.00 85.12 82 GLU A N 1
ATOM 671 C CA . GLU A 1 82 ? 5.892 -10.181 12.336 1.00 85.12 82 GLU A CA 1
ATOM 672 C C . GLU A 1 82 ? 5.881 -9.886 10.841 1.00 85.12 82 GLU A C 1
ATOM 674 O O . GLU A 1 82 ? 6.512 -10.606 10.077 1.00 85.12 82 GLU A O 1
ATOM 679 N N . THR A 1 83 ? 5.239 -8.785 10.434 1.00 83.44 83 THR A N 1
ATOM 680 C CA . THR A 1 83 ? 5.273 -8.330 9.042 1.00 83.44 83 THR A CA 1
ATOM 681 C C . THR A 1 83 ? 6.721 -8.147 8.603 1.00 83.44 83 THR A C 1
ATOM 683 O O . THR A 1 83 ? 7.134 -8.794 7.657 1.00 83.44 83 THR A O 1
ATOM 686 N N . PHE A 1 84 ? 7.532 -7.353 9.312 1.00 81.94 84 PHE A N 1
ATOM 687 C CA . PHE A 1 84 ? 8.933 -7.141 8.926 1.00 81.94 84 PHE A CA 1
ATOM 688 C C . PHE A 1 84 ? 9.737 -8.447 8.843 1.00 81.94 84 PHE A C 1
ATOM 690 O O . PHE A 1 84 ? 10.532 -8.613 7.919 1.00 81.94 84 PHE A O 1
ATOM 697 N N . ARG A 1 85 ? 9.512 -9.378 9.778 1.00 82.00 85 ARG A N 1
ATOM 698 C CA . ARG A 1 85 ? 10.194 -10.678 9.795 1.00 82.00 85 ARG A CA 1
ATOM 699 C C . ARG A 1 85 ? 9.862 -11.535 8.571 1.00 82.00 85 ARG A C 1
ATOM 701 O O . ARG A 1 85 ? 10.760 -12.174 8.044 1.00 82.00 85 ARG A O 1
ATOM 708 N N . ASP A 1 86 ? 8.604 -11.563 8.144 1.00 78.25 86 ASP A N 1
ATOM 709 C CA . ASP A 1 86 ? 8.134 -12.535 7.150 1.00 78.25 86 ASP A CA 1
ATOM 710 C C . ASP A 1 86 ? 8.338 -12.072 5.687 1.00 78.25 86 ASP A C 1
ATOM 712 O O . ASP A 1 86 ? 8.282 -12.893 4.774 1.00 78.25 86 ASP A O 1
ATOM 716 N N . VAL A 1 87 ? 8.585 -10.774 5.442 1.00 74.25 87 VAL A N 1
ATOM 717 C CA . VAL A 1 87 ? 8.897 -10.210 4.102 1.00 74.25 87 VAL A CA 1
ATOM 718 C C . VAL A 1 87 ? 10.378 -9.863 3.872 1.00 74.25 87 VAL A C 1
ATOM 720 O O . VAL A 1 87 ? 10.704 -9.382 2.777 1.00 74.25 87 VAL A O 1
ATOM 723 N N . SER A 1 88 ? 11.241 -10.078 4.875 1.00 61.69 88 SER A N 1
ATOM 724 C CA . SER A 1 88 ? 12.708 -9.920 4.792 1.00 61.69 88 SER A CA 1
ATOM 725 C C . SER A 1 88 ? 13.386 -11.203 4.322 1.00 61.69 88 SER A C 1
ATOM 727 O O . SER A 1 88 ? 14.347 -11.085 3.530 1.00 61.69 88 SER A O 1
#